Protein AF-A0A6B3PAG2-F1 (afdb_monomer_lite)

Sequence (56 aa):
MIHQASVTSKVVTLSLGLTTTVPQLGGSREALALIYEADRALYQAKIKGRDRVLLS

pLDDT: mean 89.12, std 13.13, range [46.84, 98.38]

Structure (mmCIF, N/CA/C/O backbone):
data_AF-A0A6B3PAG2-F1
#
_entry.id   AF-A0A6B3PAG2-F1
#
loop_
_atom_site.group_PDB
_atom_site.id
_atom_site.type_symbol
_atom_site.label_atom_id
_atom_site.label_alt_id
_atom_site.label_comp_id
_atom_site.label_asym_id
_atom_site.label_entity_id
_atom_site.label_seq_id
_atom_site.pdbx_PDB_ins_code
_atom_site.Cartn_x
_atom_site.Cartn_y
_atom_site.Cartn_z
_atom_site.occupancy
_atom_site.B_iso_or_equiv
_atom_site.auth_seq_id
_atom_site.auth_comp_id
_atom_site.auth_asym_id
_atom_site.auth_atom_id
_atom_site.pdbx_PDB_model_num
ATOM 1 N N . MET A 1 1 ? -6.197 5.067 33.650 1.00 46.84 1 MET A N 1
ATOM 2 C CA . MET A 1 1 ? -7.305 5.996 33.345 1.00 46.84 1 MET A CA 1
ATOM 3 C C . MET A 1 1 ? -7.483 6.005 31.834 1.00 46.84 1 MET A C 1
ATOM 5 O O . MET A 1 1 ? -6.582 6.427 31.125 1.00 46.84 1 MET A O 1
ATOM 9 N N . ILE A 1 2 ? -8.563 5.401 31.347 1.00 51.56 2 ILE A N 1
ATOM 10 C CA . ILE A 1 2 ? -8.931 5.362 29.924 1.00 51.56 2 ILE A CA 1
ATOM 11 C C . ILE A 1 2 ? -9.542 6.717 29.552 1.00 51.56 2 ILE A C 1
ATOM 13 O O . ILE A 1 2 ? -10.411 7.208 30.267 1.00 51.56 2 ILE A O 1
ATOM 17 N N . HIS A 1 3 ? -9.062 7.345 28.478 1.00 59.94 3 HIS A N 1
ATOM 18 C CA . HIS A 1 3 ? -9.611 8.611 27.993 1.00 59.94 3 HIS A CA 1
ATOM 19 C C . HIS A 1 3 ? -11.035 8.365 27.477 1.00 59.94 3 HIS A C 1
ATOM 21 O O . HIS A 1 3 ? -11.203 7.727 26.443 1.00 59.94 3 HIS A O 1
ATOM 27 N N . GLN A 1 4 ? -12.053 8.850 28.191 1.00 58.19 4 GLN A N 1
ATOM 28 C CA . GLN A 1 4 ? -13.474 8.561 27.932 1.00 58.19 4 GLN A CA 1
ATOM 29 C C . GLN A 1 4 ? -13.943 8.920 26.509 1.00 58.19 4 GLN A C 1
ATOM 31 O O . GLN A 1 4 ? -14.893 8.320 26.019 1.00 58.19 4 GLN A O 1
ATOM 36 N N . ALA A 1 5 ? -13.263 9.850 25.827 1.00 60.72 5 ALA A N 1
ATOM 37 C CA . ALA A 1 5 ? -13.571 10.214 24.441 1.00 60.72 5 ALA A CA 1
ATOM 38 C C . ALA A 1 5 ? -12.773 9.419 23.385 1.00 60.72 5 ALA A C 1
ATOM 40 O O . ALA A 1 5 ? -12.983 9.602 22.191 1.00 60.72 5 ALA A O 1
ATOM 41 N N . SER A 1 6 ? -11.838 8.556 23.799 1.00 60.19 6 SER A N 1
ATOM 42 C CA . SER A 1 6 ? -11.100 7.670 22.894 1.00 60.19 6 SER A CA 1
ATOM 43 C C . SER A 1 6 ? -11.728 6.285 22.954 1.00 60.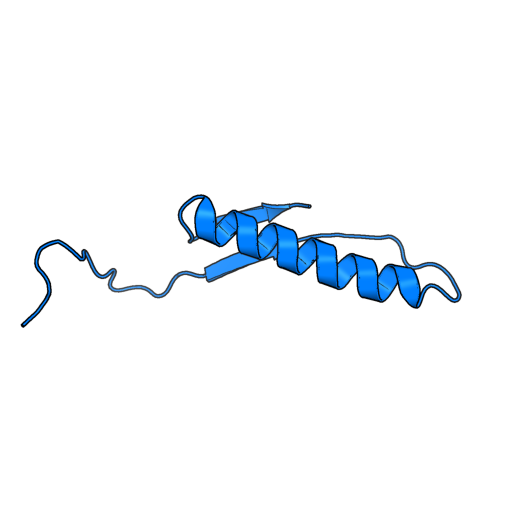19 6 SER A C 1
ATOM 45 O O . SER A 1 6 ? -11.415 5.480 23.831 1.00 60.19 6 SER A O 1
ATOM 47 N N . VAL A 1 7 ? -12.664 6.024 22.042 1.00 65.88 7 VAL A N 1
ATOM 48 C CA . VAL A 1 7 ? -13.265 4.700 21.873 1.00 65.88 7 VAL A CA 1
ATOM 49 C C . VAL A 1 7 ? -12.195 3.795 21.268 1.00 65.88 7 VAL A C 1
ATOM 51 O O . VAL A 1 7 ? -12.017 3.733 20.054 1.00 65.88 7 VAL A O 1
ATOM 54 N N . THR A 1 8 ? -11.400 3.145 22.113 1.00 74.06 8 THR A N 1
ATOM 55 C CA . THR A 1 8 ? -10.415 2.176 21.644 1.00 74.06 8 THR A CA 1
ATOM 56 C C . THR A 1 8 ? -11.148 0.907 21.216 1.00 74.06 8 THR A C 1
ATOM 58 O O . THR A 1 8 ? -11.862 0.277 21.997 1.00 74.06 8 THR A O 1
ATOM 61 N N . SER A 1 9 ? -11.008 0.542 19.941 1.00 79.88 9 SER A N 1
ATOM 62 C CA . SER A 1 9 ? -11.533 -0.722 19.427 1.00 79.88 9 SER A CA 1
ATOM 63 C C . SER A 1 9 ? -10.760 -1.902 20.024 1.00 79.88 9 SER A C 1
ATOM 65 O O . SER A 1 9 ? -9.559 -1.801 20.274 1.00 79.88 9 SER A O 1
ATOM 67 N N . LYS A 1 10 ? -11.430 -3.046 20.223 1.00 88.12 10 LYS A N 1
ATOM 68 C CA . LYS A 1 10 ? -10.773 -4.303 20.634 1.00 88.12 10 LYS A CA 1
ATOM 69 C C . LYS A 1 10 ? -9.950 -4.940 19.511 1.00 88.12 10 LY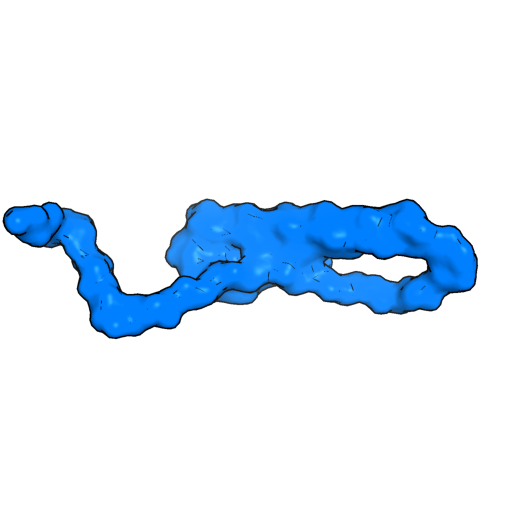S A C 1
ATOM 71 O O . LYS A 1 10 ? -9.206 -5.880 19.771 1.00 88.12 10 LYS A O 1
ATOM 76 N N . VAL A 1 11 ? -10.114 -4.463 18.277 1.00 89.06 11 VAL A N 1
ATOM 77 C CA . VAL A 1 11 ? -9.428 -4.990 17.097 1.00 89.06 11 VAL A CA 1
ATOM 78 C C . VAL A 1 11 ? -8.454 -3.966 16.531 1.00 89.06 11 VAL A C 1
ATOM 80 O O . VAL A 1 11 ? -8.723 -2.764 16.525 1.00 89.06 11 VAL A O 1
ATOM 83 N N . VAL A 1 12 ? -7.318 -4.464 16.044 1.00 91.88 12 VAL A N 1
ATOM 84 C CA . VAL A 1 12 ? -6.342 -3.665 15.303 1.00 91.88 12 VAL A CA 1
ATOM 85 C C . VAL A 1 12 ? -6.776 -3.603 13.844 1.00 91.88 12 VAL A C 1
ATOM 87 O O . VAL A 1 12 ? -7.012 -4.631 13.216 1.00 91.88 12 VAL A O 1
ATOM 90 N N . THR A 1 13 ? -6.857 -2.391 13.311 1.00 94.81 13 THR A N 1
ATOM 91 C CA . THR A 1 13 ? -7.227 -2.115 11.918 1.00 94.81 13 THR A CA 1
ATOM 92 C C . THR A 1 13 ? -6.017 -1.673 11.107 1.00 94.81 13 THR A C 1
ATOM 94 O O . THR A 1 13 ? -5.100 -1.055 11.657 1.00 94.81 13 THR A O 1
ATOM 97 N N . LEU A 1 14 ? -6.046 -1.883 9.791 1.00 96.06 14 LEU A N 1
ATOM 98 C CA . LEU A 1 14 ? -4.991 -1.445 8.877 1.00 96.06 14 LEU A CA 1
ATOM 99 C C . LEU A 1 14 ? -5.517 -0.398 7.895 1.00 96.06 14 LEU A C 1
ATOM 101 O O . LEU A 1 14 ? -6.625 -0.486 7.383 1.00 96.06 14 LEU A O 1
ATOM 105 N N . SER A 1 15 ? -4.698 0.611 7.615 1.00 97.81 15 SER A N 1
ATOM 106 C CA . SER A 1 15 ? -4.902 1.496 6.464 1.00 97.81 15 SER A CA 1
ATOM 107 C C . SER A 1 15 ? -3.915 1.091 5.386 1.00 97.81 15 SER A C 1
ATOM 109 O O . SER A 1 15 ? -2.755 0.837 5.707 1.00 97.81 15 SER A O 1
ATOM 111 N N . LEU A 1 16 ? -4.365 1.028 4.138 1.00 98.06 16 LEU A N 1
ATOM 112 C CA . LEU A 1 16 ? -3.574 0.530 3.019 1.00 98.06 16 LEU A CA 1
ATOM 113 C C . LEU A 1 16 ? -3.635 1.526 1.858 1.00 98.06 16 LEU A C 1
ATOM 115 O O . LEU A 1 16 ? -4.707 2.020 1.506 1.00 98.06 16 LEU A 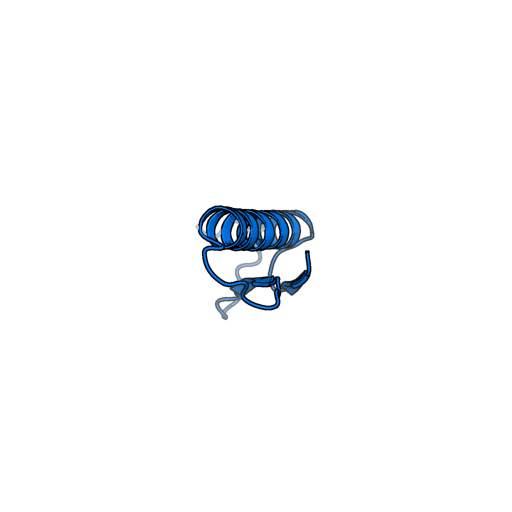O 1
ATOM 119 N N . GLY A 1 17 ? -2.475 1.813 1.277 1.00 98.19 17 GLY A N 1
ATOM 120 C CA . GLY A 1 17 ? -2.352 2.504 0.001 1.00 98.19 17 GLY A CA 1
ATOM 121 C C . GLY A 1 17 ? -1.958 1.507 -1.072 1.00 98.19 17 GLY A C 1
ATOM 122 O O . GLY A 1 17 ? -1.013 0.745 -0.874 1.00 98.19 17 GLY A O 1
ATOM 123 N N . LEU A 1 18 ? -2.702 1.488 -2.173 1.00 97.62 18 LEU A N 1
ATOM 124 C CA . LEU A 1 18 ? -2.494 0.561 -3.275 1.00 97.62 18 LEU A CA 1
ATOM 125 C C . LEU A 1 18 ? -2.302 1.340 -4.578 1.00 97.62 18 LEU A C 1
ATOM 127 O O . LEU A 1 18 ? -3.005 2.309 -4.843 1.00 97.62 18 LEU A O 1
ATOM 131 N N . THR A 1 19 ? -1.362 0.889 -5.395 1.00 97.44 19 THR A N 1
ATOM 132 C CA . THR A 1 19 ? -1.182 1.320 -6.784 1.00 97.44 19 THR A CA 1
ATOM 133 C C . THR A 1 19 ? -0.729 0.109 -7.595 1.00 97.44 19 THR A C 1
ATOM 135 O O . THR A 1 19 ? -0.311 -0.913 -7.037 1.00 97.44 19 THR A O 1
ATOM 138 N N . THR A 1 20 ? -0.840 0.204 -8.912 1.00 95.62 20 THR A N 1
ATOM 139 C CA . THR A 1 20 ? -0.450 -0.845 -9.848 1.00 95.62 20 THR A CA 1
ATOM 140 C C . THR A 1 20 ? 0.198 -0.222 -11.068 1.00 95.62 20 THR A C 1
ATOM 142 O O . THR A 1 20 ? -0.247 0.816 -11.545 1.00 95.62 20 THR A O 1
ATOM 145 N N . THR A 1 21 ? 1.193 -0.898 -11.630 1.00 93.31 21 THR A N 1
ATOM 146 C CA . THR A 1 21 ? 1.784 -0.515 -12.913 1.00 93.31 21 THR A CA 1
ATOM 147 C C . THR A 1 21 ? 2.138 -1.754 -13.721 1.00 93.31 21 THR A C 1
ATOM 149 O O . THR A 1 21 ? 2.245 -2.855 -13.175 1.00 93.31 21 THR A O 1
ATOM 152 N N . VAL A 1 22 ? 2.336 -1.572 -15.023 1.00 93.25 22 VAL A 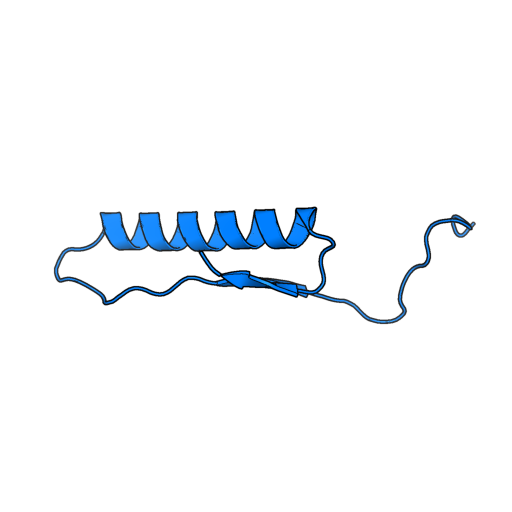N 1
ATOM 153 C CA . VAL A 1 22 ? 2.912 -2.592 -15.899 1.00 93.25 22 VAL A CA 1
ATOM 154 C C . VAL A 1 22 ? 4.428 -2.376 -15.923 1.00 93.25 22 VAL A C 1
ATOM 156 O O . VAL A 1 22 ? 4.868 -1.308 -16.355 1.00 93.25 22 VAL A O 1
ATOM 159 N N . PRO A 1 23 ? 5.244 -3.345 -15.469 1.00 91.12 23 PRO A N 1
ATOM 160 C CA . PRO A 1 23 ? 6.694 -3.195 -15.462 1.00 91.12 23 PRO A CA 1
ATOM 161 C C . PRO A 1 23 ? 7.245 -2.938 -16.866 1.00 91.12 23 PRO A C 1
ATOM 163 O O . PRO A 1 23 ? 6.895 -3.641 -17.814 1.00 91.12 23 PRO A O 1
ATOM 166 N N . GLN A 1 24 ? 8.142 -1.960 -16.987 1.00 89.50 24 GLN A N 1
ATOM 167 C CA . GLN A 1 24 ? 8.859 -1.673 -18.229 1.00 89.50 24 GLN A CA 1
ATOM 168 C C . GLN A 1 24 ? 10.343 -2.012 -18.093 1.00 89.50 24 GLN A C 1
ATOM 170 O O . GLN A 1 24 ? 10.934 -1.899 -17.014 1.00 89.50 24 GLN A O 1
ATOM 175 N N . LEU A 1 25 ? 10.956 -2.440 -19.199 1.00 91.88 25 LEU A N 1
ATOM 176 C CA . LEU A 1 25 ? 12.379 -2.760 -19.238 1.00 91.88 25 LEU A CA 1
ATOM 177 C C . LEU A 1 25 ? 13.206 -1.508 -18.907 1.00 91.88 25 LEU A C 1
ATOM 179 O O . LEU A 1 25 ? 13.046 -0.470 -19.540 1.00 91.88 25 LEU A O 1
ATOM 183 N N . GLY A 1 26 ? 14.093 -1.612 -17.914 1.00 88.00 26 GLY A N 1
ATOM 184 C CA . GLY A 1 26 ? 14.909 -0.484 -17.448 1.00 88.00 26 GLY A CA 1
ATOM 185 C C . GLY A 1 26 ? 14.178 0.514 -16.539 1.00 88.00 26 GLY A C 1
ATOM 186 O O . GLY A 1 26 ? 14.757 1.546 -16.205 1.00 88.00 26 GLY A O 1
ATOM 187 N N . GLY A 1 27 ? 12.947 0.207 -16.109 1.00 82.12 27 GLY A N 1
ATOM 188 C CA . GLY A 1 27 ? 12.052 1.131 -15.407 1.00 82.12 27 GLY A CA 1
ATOM 189 C C . GLY A 1 27 ? 12.364 1.393 -13.924 1.00 82.12 27 GLY A C 1
ATOM 190 O O . GLY A 1 27 ? 11.507 1.226 -13.053 1.00 82.12 27 GLY A O 1
ATOM 191 N N . SER A 1 28 ? 13.604 1.756 -13.592 1.00 80.62 28 SER A N 1
ATOM 192 C CA . SER A 1 28 ? 14.009 2.018 -12.202 1.00 80.62 28 SER A CA 1
ATOM 193 C C . SER A 1 28 ? 13.350 3.269 -11.605 1.00 80.62 28 SER A C 1
ATOM 195 O O . SER A 1 28 ? 13.095 3.314 -10.401 1.00 80.62 28 SER A O 1
ATOM 197 N N . ARG A 1 29 ? 13.022 4.271 -12.432 1.00 86.56 29 ARG A N 1
ATOM 198 C CA . ARG A 1 29 ? 12.301 5.482 -11.998 1.00 86.56 29 ARG A CA 1
ATOM 199 C C . ARG A 1 29 ? 10.828 5.192 -11.733 1.00 86.56 29 ARG A C 1
ATOM 201 O O . ARG A 1 29 ? 10.268 5.695 -10.766 1.00 86.56 29 ARG A O 1
ATOM 208 N N . GLU A 1 30 ? 10.234 4.344 -12.553 1.00 88.88 30 GLU A N 1
ATOM 209 C CA . GLU A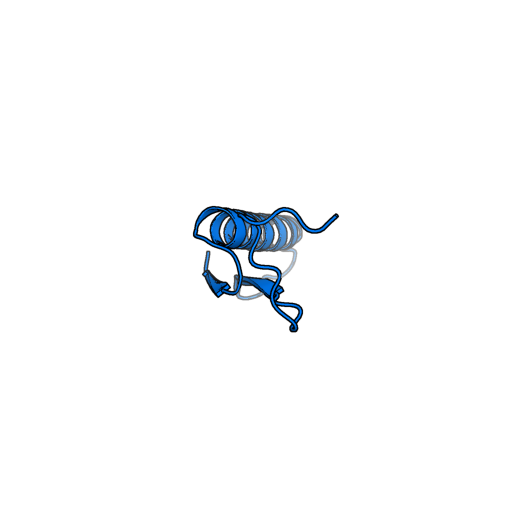 1 30 ? 8.852 3.887 -12.486 1.00 88.88 30 GLU A CA 1
ATOM 210 C C . GLU A 1 30 ? 8.626 3.056 -11.221 1.00 88.88 30 GLU A C 1
ATOM 212 O O . GLU A 1 30 ? 7.600 3.204 -10.565 1.00 88.88 30 GLU A O 1
ATOM 217 N N . ALA A 1 31 ? 9.616 2.257 -10.810 1.00 89.88 31 ALA A N 1
ATOM 218 C CA . ALA A 1 31 ? 9.576 1.541 -9.537 1.00 89.88 31 ALA A CA 1
ATOM 219 C C . ALA A 1 31 ? 9.539 2.493 -8.325 1.00 89.88 31 ALA A C 1
ATOM 221 O O . ALA A 1 31 ? 8.748 2.289 -7.404 1.00 89.88 31 ALA A O 1
ATOM 222 N N . LEU A 1 32 ? 10.355 3.555 -8.325 1.00 93.31 32 LEU A N 1
ATOM 223 C CA . LEU A 1 32 ? 10.327 4.570 -7.262 1.00 93.31 32 LEU A CA 1
ATOM 224 C C . LEU A 1 32 ? 9.013 5.364 -7.266 1.00 93.31 32 LEU A C 1
ATOM 226 O O . LEU A 1 32 ? 8.456 5.624 -6.199 1.00 93.31 32 LEU A O 1
ATOM 230 N N . ALA A 1 33 ? 8.502 5.711 -8.450 1.00 93.62 33 ALA A N 1
ATOM 231 C CA . ALA A 1 33 ? 7.209 6.373 -8.601 1.00 93.62 33 ALA A CA 1
ATOM 232 C C . ALA A 1 33 ? 6.063 5.508 -8.051 1.00 93.62 33 ALA A C 1
ATOM 234 O O . ALA A 1 33 ? 5.222 6.017 -7.315 1.00 93.62 33 ALA A O 1
ATOM 235 N N . LEU A 1 34 ? 6.088 4.194 -8.301 1.00 96.62 34 LEU A N 1
ATOM 236 C CA . LEU A 1 34 ? 5.098 3.254 -7.773 1.00 96.62 34 LEU A CA 1
ATOM 237 C C . LEU A 1 34 ? 5.085 3.229 -6.237 1.00 96.62 34 LEU A C 1
ATOM 239 O O . LEU A 1 34 ? 4.026 3.233 -5.615 1.00 96.62 34 LEU A O 1
ATOM 243 N N . ILE A 1 35 ? 6.257 3.245 -5.596 1.00 96.50 35 ILE A N 1
ATOM 244 C CA . ILE A 1 35 ? 6.343 3.305 -4.128 1.00 96.50 35 ILE A CA 1
ATOM 245 C C . ILE A 1 35 ? 5.773 4.630 -3.611 1.00 96.50 35 ILE A C 1
ATOM 247 O O . ILE A 1 35 ? 5.008 4.639 -2.646 1.00 96.50 35 ILE A O 1
ATOM 251 N N . TYR A 1 36 ? 6.119 5.744 -4.261 1.00 97.38 36 TYR A N 1
ATOM 252 C CA . TYR A 1 36 ? 5.621 7.066 -3.888 1.00 97.38 36 TYR A CA 1
ATOM 253 C C . TYR A 1 36 ? 4.092 7.164 -4.003 1.00 97.38 36 TYR A C 1
ATOM 255 O O . TYR A 1 36 ? 3.434 7.691 -3.107 1.00 97.38 36 TYR A O 1
ATOM 263 N N . GLU A 1 37 ? 3.507 6.619 -5.068 1.00 97.94 37 GLU A N 1
ATOM 264 C CA . GLU A 1 37 ? 2.056 6.569 -5.262 1.00 97.94 37 GLU A CA 1
ATOM 265 C C . GLU A 1 37 ? 1.357 5.690 -4.218 1.00 97.94 37 GLU A C 1
ATOM 267 O O . GLU A 1 37 ? 0.340 6.103 -3.650 1.00 97.94 37 GLU A O 1
ATOM 272 N N . ALA A 1 38 ? 1.928 4.522 -3.897 1.00 98.19 38 ALA A N 1
ATOM 273 C CA . ALA A 1 38 ? 1.426 3.660 -2.827 1.00 98.19 38 ALA A CA 1
ATOM 274 C C . ALA A 1 38 ? 1.416 4.397 -1.478 1.00 98.19 38 ALA A C 1
ATOM 276 O O . ALA A 1 38 ? 0.410 4.387 -0.763 1.00 98.19 38 ALA A O 1
ATOM 277 N N . ASP A 1 39 ? 2.516 5.075 -1.135 1.00 98.19 39 ASP A N 1
ATOM 278 C CA . ASP A 1 39 ? 2.634 5.817 0.121 1.00 98.19 39 ASP A CA 1
ATOM 279 C C . ASP A 1 39 ? 1.678 7.017 0.165 1.00 98.19 39 ASP A C 1
ATOM 281 O O . ASP A 1 39 ? 0.997 7.249 1.168 1.00 98.19 39 ASP A O 1
ATOM 285 N N . ARG A 1 40 ? 1.514 7.725 -0.958 1.00 98.19 40 ARG A N 1
ATOM 286 C CA . ARG A 1 40 ? 0.523 8.797 -1.084 1.00 98.19 40 ARG A CA 1
ATOM 287 C C . ARG A 1 40 ? -0.892 8.275 -0.835 1.00 98.19 40 ARG A C 1
ATOM 289 O O . ARG A 1 40 ? -1.625 8.884 -0.052 1.00 98.19 40 ARG A O 1
ATOM 296 N N . ALA A 1 41 ? -1.287 7.157 -1.446 1.00 98.31 41 ALA A N 1
ATOM 297 C CA . ALA A 1 41 ? -2.591 6.540 -1.196 1.00 98.31 41 ALA A CA 1
ATOM 298 C C . ALA A 1 41 ? -2.758 6.125 0.275 1.00 98.31 41 ALA A C 1
ATOM 300 O O . ALA A 1 41 ? -3.817 6.349 0.868 1.00 98.31 41 ALA A O 1
ATOM 301 N N . LEU A 1 42 ? -1.703 5.596 0.900 1.00 98.38 42 LEU A N 1
ATOM 302 C CA . LEU A 1 42 ? -1.704 5.217 2.313 1.00 98.38 42 LEU A CA 1
ATOM 303 C C . LEU A 1 42 ? -1.894 6.439 3.216 1.00 98.38 42 LEU A C 1
ATOM 305 O O . LEU A 1 42 ? -2.674 6.400 4.173 1.00 98.38 42 LEU A O 1
ATOM 309 N N . TYR A 1 43 ? -1.208 7.539 2.912 1.00 97.88 43 TYR A N 1
ATOM 310 C CA . TYR A 1 43 ? -1.377 8.801 3.620 1.00 97.88 43 TYR A CA 1
ATOM 311 C C . TYR A 1 43 ? -2.824 9.294 3.516 1.00 97.88 43 TYR A C 1
ATOM 313 O O . TYR A 1 43 ? -3.446 9.627 4.528 1.00 97.88 43 TYR A O 1
ATOM 321 N N . GLN A 1 44 ? -3.404 9.243 2.314 1.00 97.94 44 GLN A N 1
ATOM 322 C CA . GLN A 1 44 ? -4.807 9.589 2.095 1.00 97.94 44 GLN A CA 1
ATOM 323 C C . GLN A 1 44 ? -5.759 8.678 2.896 1.00 97.94 44 GLN A C 1
ATOM 325 O O . GLN A 1 44 ? -6.741 9.156 3.469 1.00 97.94 44 GLN A O 1
ATOM 330 N N . ALA A 1 45 ? -5.466 7.378 3.003 1.00 97.69 45 ALA A N 1
ATOM 331 C CA . ALA A 1 45 ? -6.285 6.434 3.763 1.00 97.69 45 ALA A CA 1
ATOM 332 C C . ALA A 1 45 ? -6.301 6.787 5.257 1.00 97.69 45 ALA A C 1
ATOM 334 O O . ALA A 1 45 ? -7.355 6.750 5.899 1.00 97.69 45 ALA A O 1
ATOM 335 N N . LYS A 1 46 ? -5.152 7.212 5.799 1.00 96.62 46 LYS A N 1
ATOM 336 C CA . LYS A 1 46 ? -5.027 7.659 7.192 1.00 96.62 46 LYS A CA 1
ATOM 337 C C . LYS A 1 46 ? -5.845 8.923 7.464 1.00 96.62 46 LYS A C 1
ATOM 339 O O . LYS A 1 46 ? -6.568 8.952 8.460 1.00 96.62 46 LYS A O 1
ATOM 344 N N . ILE A 1 47 ? -5.777 9.936 6.593 1.00 97.25 47 ILE A N 1
ATOM 345 C CA . ILE A 1 47 ? -6.506 11.201 6.807 1.00 97.25 47 ILE A CA 1
ATOM 346 C C . ILE A 1 47 ? -8.015 11.065 6.572 1.00 97.25 47 ILE A C 1
ATOM 348 O O . ILE A 1 47 ? -8.794 11.726 7.250 1.00 97.25 47 ILE A O 1
ATOM 352 N N . LYS A 1 48 ? -8.451 10.171 5.671 1.00 95.62 48 LYS A N 1
ATOM 353 C CA . LYS A 1 48 ? -9.878 9.932 5.385 1.00 95.62 48 LYS A CA 1
ATOM 354 C C . LYS A 1 48 ? -10.591 9.075 6.437 1.00 95.62 48 LYS A C 1
ATOM 356 O O . LYS A 1 48 ? -11.753 8.732 6.241 1.00 95.62 48 LYS A O 1
ATOM 361 N N . GLY A 1 49 ? -9.922 8.734 7.539 1.00 92.94 49 GLY A N 1
ATOM 362 C CA . GLY A 1 49 ? -10.538 8.049 8.678 1.00 92.94 49 GLY A CA 1
ATOM 363 C C . GLY A 1 49 ? -9.968 6.672 9.010 1.00 92.94 49 GLY A C 1
ATOM 364 O O . GLY A 1 49 ? -10.596 5.968 9.792 1.00 92.94 49 GLY A O 1
ATOM 365 N N . ARG A 1 50 ? -8.796 6.295 8.469 1.00 94.38 50 ARG A N 1
ATOM 366 C CA . ARG A 1 50 ? -8.131 4.993 8.703 1.00 94.38 50 ARG A CA 1
ATOM 367 C C . ARG A 1 50 ? -9.019 3.798 8.307 1.00 94.38 50 ARG A C 1
ATOM 369 O O . ARG A 1 50 ? -10.020 3.998 7.621 1.00 94.38 50 ARG A O 1
ATOM 376 N N . ASP A 1 51 ? -8.593 2.582 8.662 1.00 95.75 51 ASP A N 1
ATOM 377 C CA . ASP A 1 51 ? -9.288 1.302 8.409 1.00 95.75 51 ASP A CA 1
ATOM 378 C C . ASP A 1 51 ? -9.898 1.185 7.001 1.00 95.75 51 ASP A C 1
ATOM 380 O O . ASP A 1 51 ? -11.095 0.975 6.816 1.00 95.75 51 ASP A O 1
ATOM 384 N N . ARG A 1 52 ? -9.081 1.471 5.982 1.00 97.00 52 ARG A N 1
ATOM 385 C CA . ARG A 1 52 ? -9.523 1.492 4.585 1.00 97.00 52 ARG A CA 1
ATOM 386 C C . ARG A 1 52 ? -8.374 1.310 3.617 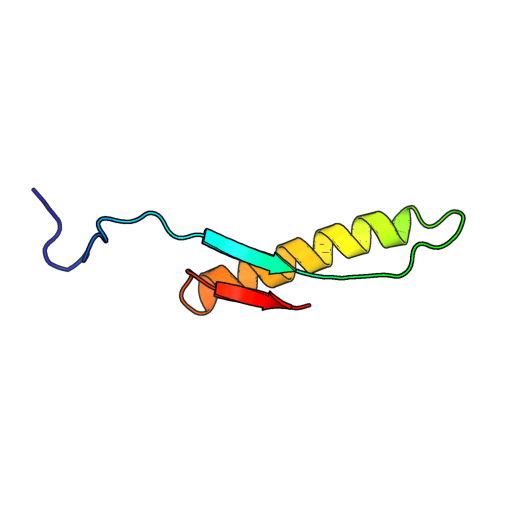1.00 97.00 52 ARG A C 1
ATOM 388 O O . ARG A 1 52 ? -7.220 1.610 3.932 1.00 97.00 52 ARG A O 1
ATOM 395 N N . VAL A 1 53 ? -8.744 0.908 2.411 1.00 97.88 53 VAL A N 1
ATOM 396 C CA . VAL A 1 53 ? -7.868 0.879 1.243 1.00 97.88 53 VAL A CA 1
ATOM 397 C C . VAL A 1 53 ? -8.178 2.091 0.378 1.00 97.88 53 VAL A C 1
ATOM 399 O O . VAL A 1 53 ? -9.348 2.371 0.118 1.00 97.88 53 VAL A O 1
ATOM 402 N N . LEU A 1 54 ? -7.149 2.801 -0.075 1.00 98.19 54 LEU A N 1
ATOM 403 C CA . LEU A 1 54 ? -7.275 3.776 -1.155 1.00 98.19 54 LEU A CA 1
ATOM 404 C C . LEU A 1 54 ? -6.343 3.414 -2.308 1.00 98.19 54 LEU A C 1
ATOM 406 O O . LEU A 1 54 ? -5.260 2.872 -2.091 1.00 98.19 54 LEU A O 1
ATOM 410 N N . LEU A 1 55 ? -6.795 3.744 -3.514 1.00 96.19 55 LEU A N 1
ATOM 411 C CA . LEU A 1 55 ? -6.056 3.583 -4.761 1.00 96.19 55 LEU A CA 1
ATOM 412 C C . LEU A 1 55 ? -5.438 4.928 -5.166 1.00 96.19 55 LEU A C 1
ATOM 414 O O . LEU A 1 55 ? -6.066 5.970 -4.937 1.00 96.19 55 LEU A O 1
ATOM 418 N N . SER A 1 56 ? -4.235 4.896 -5.744 1.00 91.69 56 SER A N 1
ATOM 419 C CA . SER A 1 56 ? -3.629 6.030 -6.459 1.00 91.69 56 SER A CA 1
ATOM 420 C C . SER A 1 56 ? -3.612 5.792 -7.959 1.00 91.69 56 SER A C 1
ATOM 422 O O . SER A 1 56 ? -3.584 4.613 -8.367 1.00 91.69 56 SER A O 1
#

Secondary structure (DSSP, 8-state):
---TT----SS----EEE------TT-HHHHHHHHHHHHHHHHHHHHTTSSSEEE-

Radius of gyration: 16.18 Å; chains: 1; bounding box: 28×16×53 Å

Foldseek 3Di:
DDDPPDPDDPDDAAQWFDEDDDDDVVPPVVVVVRVVNRVVQSVVCVVVPHRDYGYD